Protein AF-0000000067425845 (afdb_homodimer)

Solvent-accessible surface area (backbone atoms only — not comparable to full-atom values): 7859 Å² total; per-residue (Å²): 105,62,75,79,40,38,73,43,38,53,36,85,51,62,69,52,24,48,45,42,11,40,46,50,17,42,46,30,75,73,68,33,62,76,74,44,42,69,60,45,53,54,29,49,61,37,84,89,31,69,45,21,23,51,27,31,50,45,24,52,52,38,32,54,53,49,52,50,49,45,59,61,53,64,72,98,105,64,74,78,39,38,72,43,37,54,35,86,51,63,70,52,24,49,44,42,12,41,49,51,18,43,46,30,74,72,68,34,61,76,74,44,41,70,60,45,52,55,29,49,61,37,84,88,30,71,46,22,22,51,27,31,50,45,24,53,53,37,30,53,53,48,50,50,50,44,58,61,53,65,71,98

Sequence (152 aa):
MISTIRPDIDHTDEYVCNTTARAFSVVASALGIPSLLPFLKAVCRSKKSWQARHTGIRIVQQIAIMMRCYTIFGNWMISTIRPDIDHTDEYVCNTTARAFSVVASALGIPSLLPFLKAVCRSKKSWQARHTGIRIVQQIAIMMRCYTIFGNW

Radius of gyration: 14.72 Å; Cα contacts (8 Å, |Δi|>4): 181; chains: 2; bounding box: 30×43×46 Å

pLDDT: mean 90.08, std 11.79, range [37.72, 97.62]

Secondary structure (DSSP, 8-state):
-HHHHHHHHT-S-HHHHHHHHHHHHHHHHHH-GGGGHHHHHHHHT-SS-HHHHHHHHHHHHHHHHHHHHHHHHHT-/-HHHHHHHHT-SSHHHHHHHHHHHHHHHHHH-GGGGHHHHHHHHT-SS-HHHHHHHHHHHHHHHHHHHHHHHHHT-

Structure (mmCIF, N/CA/C/O backbone):
data_AF-0000000067425845-model_v1
#
loop_
_entity.id
_entity.type
_entity.pdbx_description
1 polymer 'Predicted protein'
#
loop_
_atom_site.group_PDB
_atom_site.id
_atom_site.type_symbol
_atom_site.label_atom_id
_atom_site.label_alt_id
_atom_site.label_comp_id
_atom_site.label_asym_id
_atom_site.label_entity_id
_atom_site.label_seq_id
_atom_site.pdbx_PDB_ins_code
_atom_site.Cartn_x
_atom_site.Cartn_y
_atom_site.Cartn_z
_atom_site.occupancy
_atom_site.B_iso_or_equiv
_atom_site.auth_seq_id
_atom_site.auth_comp_id
_atom_site.auth_asym_id
_atom_site.auth_atom_id
_atom_site.pdbx_PDB_model_num
ATOM 1 N N . MET A 1 1 ? -6.344 -7.375 -10.086 1 71.31 1 MET A N 1
ATOM 2 C CA . MET A 1 1 ? -5.996 -6.578 -8.914 1 71.31 1 MET A CA 1
ATOM 3 C C . MET A 1 1 ? -4.57 -6.879 -8.453 1 71.31 1 MET A C 1
ATOM 5 O O . MET A 1 1 ? -3.727 -5.98 -8.422 1 71.31 1 MET A O 1
ATOM 9 N N . ILE A 1 2 ? -4.262 -8.234 -8.461 1 75.31 2 ILE A N 1
ATOM 10 C CA . ILE A 1 2 ? -2.975 -8.625 -7.895 1 75.31 2 ILE A CA 1
ATOM 11 C C . ILE A 1 2 ? -1.869 -8.406 -8.93 1 75.31 2 ILE A C 1
ATOM 13 O O . ILE A 1 2 ? -0.729 -8.102 -8.57 1 75.31 2 ILE A O 1
ATOM 17 N N . SER A 1 3 ? -2.27 -8.383 -10.234 1 79.38 3 SER A N 1
ATOM 18 C CA . SER A 1 3 ? -1.256 -8.273 -11.281 1 79.38 3 SER A CA 1
ATOM 19 C C . SER A 1 3 ?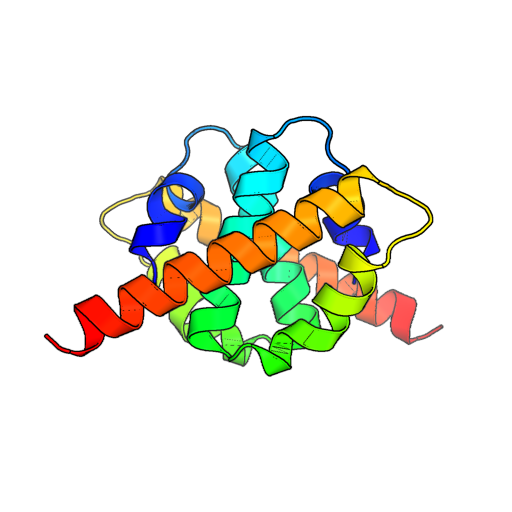 -0.539 -6.93 -11.211 1 79.38 3 SER A C 1
ATOM 21 O O . SER A 1 3 ? 0.665 -6.848 -11.469 1 79.38 3 SER A O 1
ATOM 23 N N . THR A 1 4 ? -1.287 -5.891 -10.805 1 83.06 4 THR A N 1
ATOM 24 C CA . THR A 1 4 ? -0.737 -4.543 -10.766 1 83.06 4 THR A CA 1
ATOM 25 C C . THR A 1 4 ? 0.263 -4.398 -9.625 1 83.06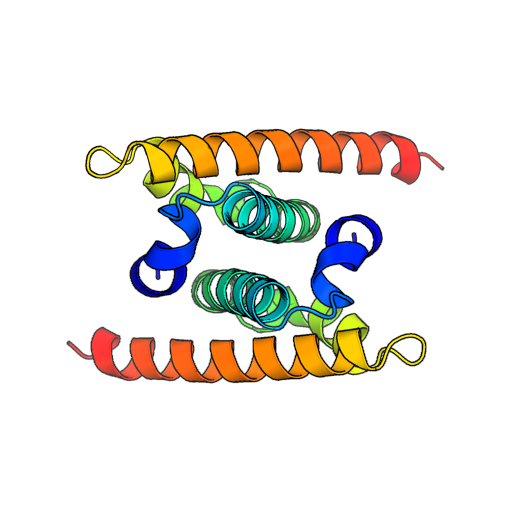 4 THR A C 1
ATOM 27 O O . THR A 1 4 ? 1.207 -3.611 -9.711 1 83.06 4 THR A O 1
ATOM 30 N N . ILE A 1 5 ? 0.073 -5.188 -8.578 1 92.19 5 ILE A N 1
ATOM 31 C CA . ILE A 1 5 ? 0.928 -5.031 -7.402 1 92.19 5 ILE A CA 1
ATOM 32 C C . ILE A 1 5 ? 1.89 -6.211 -7.305 1 92.19 5 ILE A C 1
ATOM 34 O O . ILE A 1 5 ? 2.734 -6.258 -6.406 1 92.19 5 ILE A O 1
ATOM 38 N N . ARG A 1 6 ? 1.863 -7.105 -8.344 1 92.62 6 ARG A N 1
ATOM 39 C CA . ARG A 1 6 ? 2.697 -8.305 -8.328 1 92.62 6 ARG A CA 1
ATOM 40 C C . ARG A 1 6 ? 4.18 -7.938 -8.289 1 92.62 6 ARG A C 1
ATOM 42 O O . ARG A 1 6 ? 4.945 -8.516 -7.512 1 92.62 6 ARG A O 1
ATOM 49 N N . PRO A 1 7 ? 4.645 -6.938 -9.023 1 92.69 7 PRO A N 1
ATOM 50 C CA . PRO A 1 7 ? 6.059 -6.559 -8.977 1 92.69 7 PRO A CA 1
ATOM 51 C C . PRO A 1 7 ? 6.504 -6.113 -7.582 1 92.69 7 PRO A C 1
ATOM 53 O O . PRO A 1 7 ? 7.684 -6.238 -7.238 1 92.69 7 PRO A O 1
ATOM 56 N N . ASP A 1 8 ? 5.566 -5.613 -6.832 1 95.81 8 ASP A N 1
ATOM 57 C CA . ASP A 1 8 ? 5.887 -5.148 -5.484 1 95.81 8 ASP A CA 1
ATOM 58 C C . ASP A 1 8 ? 5.816 -6.293 -4.477 1 95.81 8 ASP A C 1
ATOM 60 O O . ASP A 1 8 ? 6.688 -6.422 -3.615 1 95.81 8 ASP A O 1
ATOM 64 N N . ILE A 1 9 ? 4.836 -7.18 -4.594 1 96.12 9 ILE A N 1
ATOM 65 C CA . ILE A 1 9 ? 4.621 -8.266 -3.641 1 96.12 9 ILE A CA 1
ATOM 66 C C . ILE A 1 9 ? 5.68 -9.352 -3.842 1 96.12 9 ILE A C 1
ATOM 68 O O . ILE A 1 9 ? 6.086 -10.016 -2.887 1 96.12 9 ILE A O 1
ATOM 72 N N . ASP A 1 10 ? 6.18 -9.477 -5.078 1 95.38 10 ASP A N 1
ATOM 73 C CA . ASP A 1 10 ? 7.172 -10.492 -5.418 1 95.38 10 ASP A CA 1
ATOM 74 C C . ASP A 1 10 ? 8.578 -9.898 -5.441 1 95.38 10 ASP A C 1
ATOM 76 O O . ASP A 1 10 ? 9.516 -10.531 -5.934 1 95.38 10 ASP A O 1
ATOM 80 N N . HIS A 1 11 ? 8.75 -8.688 -4.926 1 95.12 11 HIS A N 1
ATOM 81 C CA . HIS A 1 11 ? 10.023 -7.996 -5.074 1 95.12 11 HIS A CA 1
ATOM 82 C C . HIS A 1 11 ? 11.078 -8.586 -4.148 1 95.12 11 HIS A C 1
ATOM 84 O O . HIS A 1 11 ? 10.789 -8.914 -2.998 1 95.12 11 HIS A O 1
ATOM 90 N N . THR A 1 12 ? 12.289 -8.672 -4.57 1 92.88 12 THR A N 1
ATOM 91 C CA . THR A 1 12 ? 13.367 -9.273 -3.789 1 92.88 12 THR A CA 1
ATOM 92 C C . THR A 1 12 ? 13.891 -8.289 -2.75 1 92.88 12 THR A C 1
ATOM 94 O O . THR A 1 12 ? 14.43 -8.695 -1.717 1 92.88 12 THR A O 1
ATOM 97 N N . ASP A 1 13 ? 13.781 -7.027 -3.062 1 93.69 13 ASP A N 1
ATOM 98 C CA . ASP A 1 13 ? 14.227 -6.012 -2.109 1 93.69 13 ASP A CA 1
ATOM 99 C C . ASP A 1 13 ? 13.25 -5.891 -0.943 1 93.69 13 ASP A C 1
ATOM 101 O O . ASP A 1 13 ? 12.078 -5.559 -1.138 1 93.69 13 ASP A O 1
ATOM 105 N N . GLU A 1 14 ? 13.75 -6.039 0.239 1 92.81 14 GLU A N 1
ATOM 106 C CA . GLU A 1 14 ? 12.922 -6.027 1.442 1 92.81 14 GLU A CA 1
ATOM 107 C C . GLU A 1 14 ? 12.266 -4.664 1.648 1 92.81 14 GLU A C 1
ATOM 109 O O . GLU A 1 14 ? 11.164 -4.578 2.184 1 92.81 14 GLU A O 1
ATOM 114 N N . TYR A 1 15 ? 12.977 -3.619 1.2 1 92.75 15 TYR A N 1
ATOM 115 C CA . TYR A 1 15 ? 12.43 -2.281 1.395 1 92.75 15 TYR A CA 1
ATOM 116 C C . TYR A 1 15 ? 11.109 -2.115 0.641 1 92.75 15 TYR A C 1
ATOM 118 O O . TYR A 1 15 ? 10.18 -1.49 1.145 1 92.75 15 TYR A O 1
ATOM 126 N N . VAL A 1 16 ? 10.984 -2.719 -0.5 1 95.31 16 VAL A N 1
ATOM 127 C CA . VAL A 1 16 ? 9.781 -2.619 -1.317 1 95.31 16 VAL A CA 1
ATOM 128 C C . VAL A 1 16 ? 8.656 -3.428 -0.679 1 95.31 16 VAL A C 1
ATOM 130 O O . VAL A 1 16 ? 7.531 -2.941 -0.549 1 95.31 16 VAL A O 1
ATOM 133 N N . CYS A 1 17 ? 9.008 -4.613 -0.199 1 96 17 CYS A N 1
ATOM 134 C CA . CYS A 1 17 ? 8.008 -5.469 0.439 1 96 17 CYS A CA 1
ATOM 135 C C . CYS A 1 17 ? 7.484 -4.832 1.722 1 96 17 CYS A C 1
ATOM 137 O O . CYS A 1 17 ? 6.285 -4.887 2.002 1 96 17 CYS A O 1
ATOM 139 N N . ASN A 1 18 ? 8.375 -4.203 2.416 1 95.44 18 ASN A N 1
ATOM 140 C CA . ASN A 1 18 ? 7.98 -3.545 3.66 1 95.44 18 ASN A CA 1
ATOM 141 C C . ASN A 1 18 ? 7.09 -2.332 3.396 1 95.44 18 ASN A C 1
ATOM 143 O O . ASN A 1 18 ? 6.176 -2.049 4.168 1 95.44 18 ASN A O 1
ATOM 147 N N . THR A 1 19 ? 7.43 -1.589 2.35 1 96.5 19 THR A N 1
ATOM 148 C CA . THR A 1 19 ? 6.605 -0.45 1.959 1 96.5 19 THR A CA 1
ATOM 149 C C . THR A 1 19 ? 5.184 -0.899 1.627 1 96.5 19 THR A C 1
ATOM 151 O O . THR A 1 19 ? 4.215 -0.28 2.066 1 96.5 19 THR A O 1
ATOM 154 N N . THR A 1 20 ? 5.059 -2.006 0.844 1 97 20 THR A N 1
ATOM 155 C CA . THR A 1 20 ? 3.76 -2.586 0.514 1 97 20 THR A CA 1
ATOM 156 C C . THR A 1 20 ? 3.02 -3.01 1.779 1 97 20 THR A C 1
ATOM 158 O O . THR A 1 20 ? 1.838 -2.703 1.945 1 97 20 THR A O 1
ATOM 161 N N . ALA A 1 21 ? 3.77 -3.629 2.699 1 96.62 21 ALA A N 1
ATOM 162 C CA . ALA A 1 21 ? 3.166 -4.125 3.934 1 96.62 21 ALA A CA 1
ATOM 163 C C . ALA A 1 21 ? 2.646 -2.979 4.793 1 96.62 21 ALA A C 1
ATOM 165 O O . ALA A 1 21 ? 1.535 -3.045 5.324 1 96.62 21 ALA A O 1
ATOM 166 N N . ARG A 1 22 ? 3.443 -1.951 4.91 1 95.25 22 ARG A N 1
ATOM 167 C CA . ARG A 1 22 ? 3.041 -0.797 5.711 1 95.25 22 ARG A CA 1
ATOM 168 C C . ARG A 1 22 ? 1.827 -0.106 5.098 1 95.25 22 ARG A C 1
ATOM 170 O O . ARG A 1 22 ? 0.918 0.316 5.816 1 95.25 22 ARG A O 1
ATOM 177 N N . ALA A 1 23 ? 1.777 0.006 3.748 1 96.31 23 ALA A N 1
ATOM 178 C CA . ALA A 1 23 ? 0.629 0.621 3.086 1 96.31 23 ALA A CA 1
ATOM 179 C C . ALA A 1 23 ? -0.65 -0.161 3.367 1 96.31 23 ALA A C 1
ATOM 181 O O . ALA A 1 23 ? -1.677 0.422 3.723 1 96.31 23 ALA A O 1
ATOM 182 N N . PHE A 1 24 ? -0.644 -1.485 3.354 1 96.06 24 PHE A N 1
ATOM 183 C CA . PHE A 1 24 ? -1.827 -2.305 3.588 1 96.06 24 PHE A CA 1
ATOM 184 C C . PHE A 1 24 ? -2.227 -2.27 5.059 1 96.06 24 PHE A C 1
ATOM 186 O O . PHE A 1 24 ? -3.412 -2.34 5.387 1 96.06 24 PHE A O 1
ATOM 193 N N . SER A 1 25 ? -1.182 -2.078 5.949 1 95.12 25 SER A N 1
ATOM 194 C CA . SER A 1 25 ? -1.517 -2.012 7.367 1 95.12 25 SER A CA 1
ATOM 195 C C . SER A 1 25 ? -2.305 -0.748 7.691 1 95.12 25 SER A C 1
ATOM 197 O O . SER A 1 25 ? -3.229 -0.778 8.508 1 95.12 25 SER A O 1
ATOM 199 N N . VAL A 1 26 ? -2 0.349 7.023 1 92.81 26 VAL A N 1
ATOM 200 C CA . VAL A 1 26 ? -2.723 1.602 7.215 1 92.81 26 VAL A CA 1
ATOM 201 C C . VAL A 1 26 ? -4.156 1.453 6.711 1 92.81 26 VAL A C 1
ATOM 203 O O . VAL A 1 26 ? -5.098 1.918 7.355 1 92.81 26 VAL A O 1
ATOM 206 N N . VAL A 1 27 ? -4.328 0.711 5.633 1 93.31 27 VAL A N 1
ATOM 207 C CA . VAL A 1 27 ? -5.648 0.463 5.07 1 93.31 27 VAL A CA 1
ATOM 208 C C . VAL A 1 27 ? -6.465 -0.405 6.027 1 93.31 27 VAL A C 1
ATOM 210 O O . VAL A 1 27 ? -7.633 -0.12 6.289 1 93.31 27 VAL A O 1
ATOM 213 N N . ALA A 1 28 ? -5.797 -1.392 6.535 1 94.06 28 ALA A N 1
ATOM 214 C CA . ALA A 1 28 ? -6.477 -2.281 7.477 1 94.06 28 ALA A CA 1
ATOM 215 C C . ALA A 1 28 ? -6.938 -1.521 8.711 1 94.06 28 ALA A C 1
ATOM 217 O O . ALA A 1 28 ? -8.016 -1.788 9.242 1 94.06 28 ALA A O 1
ATOM 218 N N . SER A 1 29 ? -6.121 -0.604 9.18 1 90.88 29 SER A N 1
ATOM 219 C CA . SER A 1 29 ? -6.441 0.159 10.383 1 90.88 29 SER A CA 1
ATOM 220 C C . SER A 1 29 ? -7.633 1.08 10.148 1 90.88 29 SER A C 1
ATOM 222 O O . SER A 1 29 ? -8.383 1.383 11.086 1 90.88 29 SER A O 1
ATOM 224 N N . ALA A 1 30 ? -7.836 1.434 8.867 1 88.44 30 ALA A N 1
ATOM 225 C CA . ALA A 1 30 ? -8.914 2.365 8.555 1 88.44 30 ALA A CA 1
ATOM 226 C C . ALA A 1 30 ? -10.18 1.617 8.133 1 88.44 30 ALA A C 1
ATOM 228 O O . ALA A 1 30 ? -11.289 1.996 8.508 1 88.44 30 ALA A O 1
ATOM 229 N N . LEU A 1 31 ? -10.062 0.511 7.359 1 91.12 31 LEU A N 1
ATOM 230 C CA . LEU A 1 31 ? -11.203 -0.131 6.715 1 91.12 31 LEU A CA 1
ATOM 231 C C . LEU A 1 31 ? -11.531 -1.46 7.387 1 91.12 31 LEU A C 1
ATOM 233 O O . LEU A 1 31 ? -12.57 -2.062 7.109 1 91.12 31 LEU A O 1
ATOM 237 N N . GLY A 1 32 ? -10.734 -1.847 8.234 1 91.75 32 GLY A N 1
ATOM 238 C CA . GLY A 1 32 ? -10.906 -3.117 8.914 1 91.75 32 GLY A CA 1
ATOM 239 C C . GLY A 1 32 ? -10.195 -4.27 8.227 1 91.75 32 GLY A C 1
ATOM 240 O O . GLY A 1 32 ? -10.086 -4.293 7 1 91.75 32 GLY A O 1
ATOM 241 N N . ILE A 1 33 ? -9.852 -5.234 9.055 1 94.25 33 ILE A N 1
ATOM 242 C CA . ILE A 1 33 ? -9.078 -6.383 8.602 1 94.25 33 ILE A CA 1
ATOM 243 C C . ILE A 1 33 ? -9.891 -7.191 7.59 1 94.25 33 ILE A C 1
ATOM 245 O O . ILE A 1 33 ? -9.359 -7.668 6.59 1 94.25 33 ILE A O 1
ATOM 249 N N . PRO A 1 34 ? -11.25 -7.316 7.75 1 94.94 34 PRO A N 1
ATOM 250 C CA . PRO A 1 34 ? -12.039 -8.125 6.816 1 94.94 34 PRO A CA 1
ATOM 251 C C . PRO A 1 34 ? -11.984 -7.598 5.383 1 94.94 34 PRO A C 1
ATOM 253 O O . PRO A 1 34 ? -12.102 -8.375 4.434 1 94.94 34 PRO A O 1
ATOM 256 N N . SER A 1 35 ? -11.711 -6.297 5.285 1 93.5 35 SER A N 1
ATOM 257 C CA . SER A 1 35 ? -11.688 -5.715 3.947 1 93.5 35 SER A CA 1
ATOM 258 C C . SER A 1 35 ? -10.492 -6.215 3.148 1 93.5 35 SER A C 1
ATOM 260 O O . SER A 1 35 ? -10.5 -6.188 1.916 1 93.5 35 SER A O 1
ATOM 262 N N . LEU A 1 36 ? -9.5 -6.738 3.826 1 94.56 36 LEU A N 1
ATOM 263 C CA . LEU A 1 36 ? -8.258 -7.125 3.158 1 94.56 36 LEU A CA 1
ATOM 264 C C . LEU A 1 36 ? -8.141 -8.641 3.068 1 94.56 36 LEU A C 1
ATOM 266 O O . LEU A 1 36 ? -7.207 -9.164 2.455 1 94.56 36 LEU A O 1
ATOM 270 N N . LEU A 1 37 ? -9.164 -9.344 3.551 1 95.31 37 LEU A N 1
ATOM 271 C CA . LEU A 1 37 ? -9.047 -10.797 3.686 1 95.31 37 LEU A CA 1
ATOM 272 C C . LEU A 1 37 ? -8.875 -11.453 2.324 1 95.31 37 LEU A C 1
ATOM 274 O O . LEU A 1 37 ? 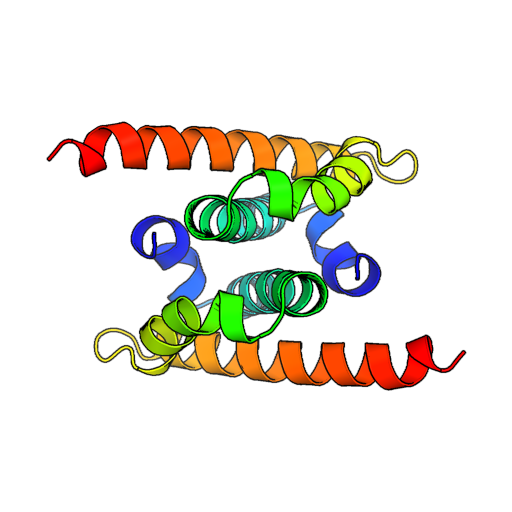-8.016 -12.328 2.16 1 95.31 37 LEU A O 1
ATOM 278 N N . PRO A 1 38 ? -9.648 -11.023 1.374 1 92.94 38 PRO A N 1
ATOM 279 C CA . PRO A 1 38 ? -9.461 -11.672 0.075 1 92.94 38 PRO A CA 1
ATOM 280 C C . PRO A 1 38 ? -8.047 -11.492 -0.476 1 92.94 38 PRO A C 1
ATOM 282 O O . PRO A 1 38 ? -7.465 -12.438 -1.017 1 92.94 38 PRO A O 1
ATOM 285 N N . PHE A 1 39 ? -7.516 -10.266 -0.355 1 94.38 39 PHE A N 1
ATOM 286 C CA . PHE A 1 39 ? -6.16 -10 -0.816 1 94.38 39 PHE A CA 1
ATOM 287 C C . PHE A 1 39 ? -5.145 -10.789 -0.002 1 94.38 39 PHE A C 1
ATOM 289 O O . PHE A 1 39 ? -4.227 -11.391 -0.563 1 94.38 39 PHE A O 1
ATOM 296 N N . LEU A 1 40 ? -5.301 -10.836 1.286 1 95.62 40 LEU A N 1
ATOM 297 C CA . LEU A 1 40 ? -4.344 -11.508 2.156 1 95.62 40 LEU A CA 1
ATOM 298 C C . LEU A 1 40 ? -4.328 -13.008 1.88 1 95.62 40 LEU A C 1
ATOM 300 O O . LEU A 1 40 ? -3.264 -13.633 1.859 1 95.62 40 LEU A O 1
ATOM 304 N N . LYS A 1 41 ? -5.516 -13.531 1.69 1 95.44 41 LYS A N 1
ATOM 305 C CA . LYS A 1 41 ? -5.609 -14.961 1.381 1 95.44 41 LYS A CA 1
ATOM 306 C C . LYS A 1 41 ? -4.848 -15.297 0.101 1 95.44 41 LYS A C 1
ATOM 308 O O . LYS A 1 41 ? -4.109 -16.281 0.052 1 95.44 41 LYS A O 1
ATOM 313 N N . ALA A 1 42 ? -5 -14.492 -0.871 1 93.88 42 ALA A N 1
ATOM 314 C CA . ALA A 1 42 ? -4.352 -14.719 -2.16 1 93.88 42 ALA A CA 1
ATOM 315 C C . ALA A 1 42 ? -2.832 -14.641 -2.029 1 93.88 42 ALA A C 1
ATOM 317 O O . ALA A 1 42 ? -2.113 -15.484 -2.574 1 93.88 42 ALA A O 1
ATOM 318 N N . VAL A 1 43 ? -2.355 -13.688 -1.245 1 95.62 43 VAL A N 1
ATOM 319 C CA . VAL A 1 43 ? -0.919 -13.438 -1.157 1 95.62 43 VAL A CA 1
ATOM 320 C C . VAL A 1 43 ? -0.274 -14.461 -0.225 1 95.62 43 VAL A C 1
ATOM 322 O O . VAL A 1 43 ? 0.775 -15.031 -0.544 1 95.62 43 VAL A O 1
ATOM 325 N N . CYS A 1 44 ? -0.85 -14.789 0.843 1 96.56 44 CYS A N 1
ATOM 326 C CA . CYS A 1 44 ? -0.267 -15.664 1.854 1 96.56 44 CYS A CA 1
ATOM 327 C C . CYS A 1 44 ? -0.26 -17.109 1.381 1 96.56 44 CYS A C 1
ATOM 329 O O . CYS A 1 44 ? 0.5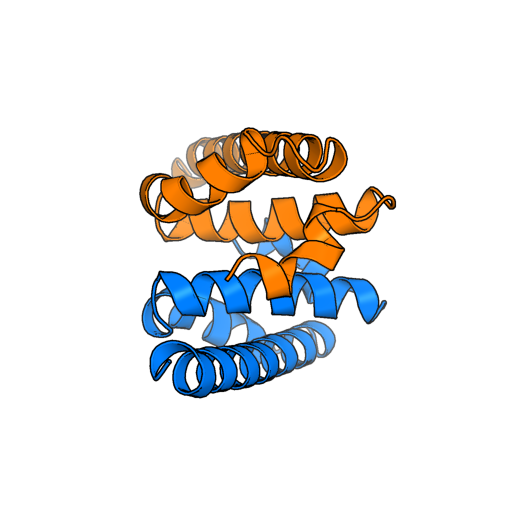37 -17.922 1.857 1 96.56 44 CYS A O 1
ATOM 331 N N . ARG A 1 45 ? -1.125 -17.375 0.479 1 96 45 ARG A N 1
ATOM 332 C CA . ARG A 1 45 ? -1.233 -18.75 0.031 1 96 45 ARG A CA 1
ATOM 333 C C . ARG A 1 45 ? -0.644 -18.922 -1.365 1 96 45 ARG A C 1
ATOM 335 O O . ARG A 1 45 ? -0.897 -19.938 -2.033 1 96 45 ARG A O 1
ATOM 342 N N . SER A 1 46 ? 0.021 -17.922 -1.738 1 95.62 46 SER A N 1
ATOM 343 C CA . SER A 1 46 ? 0.607 -18 -3.072 1 95.62 46 SER A CA 1
ATOM 344 C C . SER A 1 46 ? 1.498 -19.234 -3.219 1 95.62 46 SER A C 1
ATOM 346 O O . SER A 1 46 ? 2.416 -19.438 -2.42 1 95.62 46 SER A O 1
ATOM 348 N N . LYS A 1 47 ? 1.298 -20.078 -4.164 1 94.75 47 LYS A N 1
ATOM 349 C CA . LYS A 1 47 ? 2.119 -21.234 -4.465 1 94.75 47 LYS A CA 1
ATOM 350 C C . LYS A 1 47 ? 3.182 -20.906 -5.512 1 94.75 47 LYS A C 1
ATOM 352 O O . LYS A 1 47 ? 4.207 -21.578 -5.594 1 94.75 47 LYS A O 1
ATOM 357 N N . LYS A 1 48 ? 2.947 -19.859 -6.176 1 91.5 48 LYS A N 1
ATOM 358 C CA . LYS A 1 48 ? 3.795 -19.5 -7.309 1 91.5 48 LYS A CA 1
ATOM 359 C C . LYS A 1 48 ? 4.969 -18.641 -6.863 1 91.5 48 LYS A C 1
ATOM 361 O O . LYS A 1 48 ? 5.996 -18.578 -7.543 1 91.5 48 LYS A O 1
ATOM 366 N N . SER A 1 49 ? 4.848 -18.031 -5.66 1 95.06 49 SER A N 1
ATOM 367 C CA . SER A 1 49 ? 5.883 -17.078 -5.242 1 95.06 49 SER A CA 1
ATOM 368 C C . SER A 1 49 ? 6.094 -17.125 -3.732 1 95.06 49 SER A C 1
ATOM 370 O O . SER A 1 49 ? 5.227 -16.703 -2.969 1 95.06 49 SER A O 1
ATOM 372 N N . TRP A 1 50 ? 7.242 -17.609 -3.367 1 95.81 50 TRP A N 1
ATOM 373 C CA . TRP A 1 50 ? 7.57 -17.578 -1.944 1 95.81 50 TRP A CA 1
ATOM 374 C C . TRP A 1 50 ? 7.703 -16.141 -1.442 1 95.81 50 TRP A C 1
ATOM 376 O O . TRP A 1 50 ? 7.379 -15.852 -0.29 1 95.81 50 TRP A O 1
ATOM 386 N N . GLN A 1 51 ? 8.219 -15.211 -2.35 1 96 51 GLN A N 1
ATOM 387 C CA . GLN A 1 51 ? 8.328 -13.805 -1.992 1 96 51 GLN A CA 1
ATOM 388 C C . GLN A 1 51 ? 6.969 -13.211 -1.65 1 96 51 GLN A C 1
ATOM 390 O O . GLN A 1 51 ? 6.844 -12.438 -0.696 1 96 51 GLN A O 1
ATOM 395 N N . ALA A 1 52 ? 5.969 -13.633 -2.467 1 95.88 52 ALA A N 1
ATOM 396 C CA . ALA A 1 52 ? 4.617 -13.156 -2.193 1 95.88 52 ALA A CA 1
ATOM 397 C C . ALA A 1 52 ? 4.145 -13.602 -0.814 1 95.88 52 ALA A C 1
ATOM 399 O O . ALA A 1 52 ? 3.572 -12.812 -0.059 1 95.88 52 ALA A O 1
ATOM 400 N N . ARG A 1 53 ? 4.367 -14.844 -0.462 1 96.69 53 ARG A N 1
ATOM 401 C CA . ARG A 1 53 ? 3.977 -15.359 0.847 1 96.69 53 ARG A CA 1
ATOM 402 C C . ARG A 1 53 ? 4.68 -14.594 1.966 1 96.69 53 ARG A C 1
ATOM 404 O O . ARG A 1 53 ? 4.07 -14.289 2.994 1 96.69 53 ARG A O 1
ATOM 411 N N . HIS A 1 54 ? 5.926 -14.297 1.767 1 96.88 54 HIS A N 1
ATOM 412 C CA . HIS A 1 54 ? 6.672 -13.523 2.752 1 96.88 54 HIS A CA 1
ATOM 413 C C . HIS A 1 54 ? 6.102 -12.109 2.889 1 96.88 54 HIS A C 1
ATOM 415 O O . HIS A 1 54 ? 5.965 -11.602 4 1 96.88 54 HIS A O 1
ATOM 421 N N . THR A 1 55 ? 5.805 -11.477 1.774 1 97.19 55 THR A N 1
ATOM 422 C CA . THR A 1 55 ? 5.188 -10.156 1.836 1 97.19 55 THR A CA 1
ATOM 423 C C . THR A 1 55 ? 3.855 -10.211 2.578 1 97.19 55 THR A C 1
ATOM 425 O O . THR A 1 55 ? 3.543 -9.328 3.375 1 97.19 55 THR A O 1
ATOM 428 N N . GLY A 1 56 ? 3.02 -11.297 2.295 1 96.94 56 GLY A N 1
ATOM 429 C CA . GLY A 1 56 ? 1.788 -11.492 3.041 1 96.94 56 GLY A CA 1
ATOM 430 C C . GLY A 1 56 ? 2.002 -11.562 4.539 1 96.94 56 GLY A C 1
ATOM 431 O O . GLY A 1 56 ? 1.272 -10.922 5.305 1 96.94 56 GLY A O 1
ATOM 432 N N . ILE A 1 57 ? 3.023 -12.273 4.934 1 97.56 57 ILE A N 1
ATOM 433 C CA . ILE A 1 57 ? 3.371 -12.383 6.348 1 97.56 57 ILE A CA 1
ATOM 434 C C . ILE A 1 57 ? 3.773 -11.016 6.891 1 97.56 57 ILE A C 1
ATOM 436 O O . ILE A 1 57 ? 3.379 -10.641 7.996 1 97.56 57 ILE A O 1
ATOM 440 N N . ARG A 1 58 ? 4.504 -10.227 6.16 1 97.12 58 ARG A N 1
ATOM 441 C CA . ARG A 1 58 ? 4.906 -8.891 6.582 1 97.12 58 ARG A CA 1
ATOM 442 C C . ARG A 1 58 ? 3.697 -7.973 6.723 1 97.12 58 ARG A C 1
ATOM 444 O O . ARG A 1 58 ? 3.645 -7.141 7.633 1 97.12 58 ARG A O 1
ATOM 451 N N . ILE A 1 59 ? 2.754 -8.094 5.82 1 97.44 59 ILE A N 1
ATOM 452 C CA . ILE A 1 59 ? 1.53 -7.309 5.922 1 97.44 59 ILE A CA 1
ATOM 453 C C . ILE A 1 59 ? 0.823 -7.621 7.242 1 97.44 59 ILE A C 1
ATOM 455 O O . ILE A 1 59 ? 0.44 -6.711 7.977 1 97.44 59 ILE A O 1
ATOM 459 N N . VAL A 1 60 ? 0.721 -8.906 7.59 1 97.56 60 VAL A N 1
ATOM 460 C CA . VAL A 1 60 ? 0.041 -9.328 8.812 1 97.56 60 VAL A CA 1
ATOM 461 C C . VAL A 1 60 ? 0.793 -8.797 10.031 1 97.56 60 VAL A C 1
ATOM 463 O O . VAL A 1 60 ? 0.181 -8.305 10.984 1 97.56 60 VAL A O 1
ATOM 466 N N . GLN A 1 61 ? 2.033 -8.938 9.969 1 97 61 GLN A N 1
ATOM 467 C CA . GLN A 1 61 ? 2.854 -8.43 11.062 1 97 61 GLN A CA 1
ATOM 468 C C . GLN A 1 61 ? 2.668 -6.926 11.234 1 97 61 GLN A C 1
ATOM 470 O O . GLN A 1 61 ? 2.51 -6.438 12.359 1 97 61 GLN A O 1
ATOM 475 N N . GLN A 1 62 ? 2.701 -6.184 10.18 1 96.12 62 GLN A N 1
ATOM 476 C CA . GLN A 1 62 ? 2.537 -4.734 10.234 1 96.12 62 GLN A CA 1
ATOM 477 C C . GLN A 1 62 ? 1.144 -4.359 10.734 1 96.12 62 GLN A C 1
ATOM 479 O O . GLN A 1 62 ? 0.981 -3.377 11.461 1 96.12 62 GLN A O 1
ATOM 484 N N . ILE A 1 63 ? 0.104 -5.078 10.297 1 95.88 63 ILE A N 1
ATOM 485 C CA . ILE A 1 63 ? -1.246 -4.848 10.797 1 95.88 63 ILE A CA 1
ATOM 486 C C . ILE A 1 63 ? -1.274 -5.031 12.312 1 95.88 63 ILE A C 1
ATOM 488 O O . ILE A 1 63 ? -1.849 -4.215 13.031 1 95.88 63 ILE A O 1
ATOM 492 N N . ALA A 1 64 ? -0.669 -6.07 12.758 1 94.88 64 ALA A N 1
ATOM 493 C CA . ALA A 1 64 ? -0.629 -6.332 14.195 1 94.88 64 ALA A CA 1
ATOM 494 C C . ALA A 1 64 ? 0.058 -5.191 14.938 1 94.88 64 ALA A C 1
ATOM 496 O O . ALA A 1 64 ? -0.419 -4.75 15.984 1 94.88 64 ALA A O 1
ATOM 497 N N . ILE A 1 65 ? 1.088 -4.719 14.375 1 92.25 65 ILE A N 1
ATOM 498 C CA . ILE A 1 65 ? 1.821 -3.613 14.984 1 92.25 65 ILE A CA 1
ATOM 499 C C . ILE A 1 65 ? 0.946 -2.361 15 1 92.25 65 ILE A C 1
ATOM 501 O O . ILE A 1 65 ? 0.89 -1.649 16 1 92.25 65 ILE A O 1
ATOM 505 N N . MET A 1 66 ? 0.243 -2.131 13.945 1 90.12 66 MET A N 1
ATOM 506 C CA . MET A 1 66 ? -0.613 -0.951 13.844 1 90.12 66 MET A CA 1
ATOM 507 C C . MET A 1 66 ? -1.774 -1.037 14.828 1 90.12 66 MET A C 1
ATOM 509 O O . MET A 1 66 ? -2.148 -0.036 15.445 1 90.12 66 MET A O 1
ATOM 513 N N . MET A 1 67 ? -2.322 -2.191 14.984 1 88.12 67 MET A N 1
ATOM 514 C CA . MET A 1 67 ? -3.43 -2.398 15.914 1 88.12 67 MET A CA 1
ATOM 515 C C . MET A 1 67 ? -2.992 -2.131 17.344 1 88.12 67 MET A C 1
ATOM 517 O O . MET A 1 67 ? -3.758 -1.586 18.141 1 88.12 67 MET A O 1
ATOM 521 N N . ARG A 1 68 ? -1.854 -2.535 17.609 1 86.62 68 ARG A N 1
ATOM 522 C CA . ARG A 1 68 ? -1.314 -2.275 18.938 1 86.62 68 ARG A CA 1
ATOM 523 C C . ARG A 1 68 ? -1.153 -0.778 19.172 1 86.62 68 ARG A C 1
ATOM 525 O O . ARG A 1 68 ? -1.429 -0.29 20.281 1 86.62 68 ARG A O 1
ATOM 532 N N . CYS A 1 69 ? -0.68 -0.108 18.141 1 77.62 69 CYS A N 1
ATOM 533 C CA . CYS A 1 69 ? -0.52 1.338 18.234 1 77.62 69 CYS A CA 1
ATOM 534 C C . CYS A 1 69 ? -1.861 2.021 18.469 1 77.62 69 CYS A C 1
ATOM 536 O O . CYS A 1 69 ? -1.953 2.957 19.266 1 77.62 69 CYS A O 1
ATOM 538 N N . TYR A 1 70 ? -2.869 1.507 17.828 1 72.12 70 TYR A N 1
ATOM 539 C CA . TYR A 1 70 ? -4.203 2.076 17.984 1 72.12 70 TYR A CA 1
ATOM 540 C C . TYR A 1 70 ? -4.727 1.837 19.406 1 72.12 70 TYR A C 1
ATOM 542 O O . TYR A 1 70 ? -5.383 2.705 19.984 1 72.12 70 TYR A O 1
ATOM 550 N N . THR A 1 71 ? -4.453 0.655 19.891 1 72.31 71 THR A N 1
ATOM 551 C CA . THR A 1 71 ? -4.902 0.333 21.234 1 72.31 71 THR A CA 1
ATOM 552 C C . THR A 1 71 ? -4.164 1.187 22.266 1 72.31 71 THR A C 1
ATOM 554 O O . THR A 1 71 ? -4.758 1.623 23.25 1 72.31 71 THR A O 1
ATOM 557 N N . ILE A 1 72 ? -2.936 1.441 21.984 1 65.31 72 ILE A N 1
ATOM 558 C CA . ILE A 1 72 ? -2.15 2.232 22.922 1 65.31 72 ILE A CA 1
ATOM 559 C C . ILE A 1 72 ? -2.533 3.705 22.797 1 65.31 72 ILE A C 1
ATOM 561 O O . ILE A 1 72 ? -2.686 4.398 23.812 1 65.31 72 ILE A O 1
ATOM 565 N N . PHE A 1 73 ? -2.635 4.176 21.578 1 57.31 73 PHE A N 1
ATOM 566 C CA . PHE A 1 73 ? -2.891 5.598 21.391 1 57.31 73 PHE A CA 1
ATOM 567 C C . PHE A 1 73 ? -4.387 5.887 21.406 1 57.31 73 PHE A C 1
ATOM 569 O O . PHE A 1 73 ? -4.801 7.039 21.547 1 57.31 73 PHE A O 1
ATOM 576 N N . GLY A 1 74 ? -5.262 5.008 21.125 1 54.75 74 GLY A N 1
ATOM 577 C CA . GLY A 1 74 ? -6.695 5.219 21.234 1 54.75 74 GLY A CA 1
ATOM 578 C C . GLY A 1 74 ? -7.152 5.402 22.672 1 54.75 74 GLY A C 1
ATOM 579 O O . GLY A 1 74 ? -8.266 5.867 22.922 1 54.75 74 GLY A O 1
ATOM 580 N N . ASN A 1 75 ? -6.414 4.789 23.469 1 47.09 75 ASN A N 1
ATOM 581 C CA . ASN A 1 75 ? -6.805 4.996 24.859 1 47.09 75 ASN A CA 1
ATOM 582 C C . ASN A 1 75 ? -6.328 6.348 25.391 1 47.09 75 ASN A C 1
ATOM 584 O O . ASN A 1 75 ? -6.535 6.676 26.562 1 47.09 75 ASN A O 1
ATOM 588 N N . TRP A 1 76 ? -5.508 7.078 24.625 1 37.72 76 TRP A N 1
ATOM 589 C CA . TRP A 1 76 ? -5.285 8.414 25.172 1 37.72 76 TRP A CA 1
ATOM 590 C C . TRP A 1 76 ? -6.141 9.453 24.453 1 37.72 76 TRP A C 1
ATOM 592 O O . TRP A 1 76 ? -6.43 9.305 23.266 1 37.72 76 TRP A O 1
ATOM 602 N N . MET B 1 1 ? -2.508 6.984 11.945 1 71.38 1 MET B N 1
ATOM 603 C CA . MET B 1 1 ? -2.59 6.23 10.703 1 71.38 1 MET B CA 1
ATOM 604 C C . MET B 1 1 ? -1.523 6.691 9.711 1 71.38 1 MET B C 1
ATOM 606 O O . MET B 1 1 ? -0.671 5.906 9.297 1 71.38 1 MET B O 1
ATOM 610 N N . ILE B 1 2 ? -1.391 8.07 9.641 1 75.06 2 ILE B N 1
ATOM 611 C CA . ILE B 1 2 ? -0.502 8.609 8.609 1 75.06 2 ILE B CA 1
ATOM 612 C C . ILE B 1 2 ? 0.944 8.539 9.102 1 75.06 2 ILE B C 1
ATOM 614 O O . ILE B 1 2 ? 1.866 8.367 8.297 1 75.06 2 ILE B O 1
ATOM 618 N N . SER B 1 3 ? 1.117 8.5 10.453 1 79.38 3 SER B N 1
ATOM 619 C CA . SER B 1 3 ? 2.475 8.531 10.992 1 79.38 3 SER B CA 1
ATOM 620 C C . SER B 1 3 ? 3.252 7.281 10.594 1 79.38 3 SER B C 1
ATOM 622 O O . SER B 1 3 ? 4.453 7.348 10.328 1 79.38 3 SER B O 1
ATOM 624 N N . THR B 1 4 ? 2.527 6.16 10.5 1 83.56 4 THR B N 1
ATOM 625 C CA . THR B 1 4 ? 3.166 4.887 10.195 1 83.56 4 THR B CA 1
ATOM 626 C C . THR B 1 4 ? 3.619 4.844 8.734 1 83.56 4 THR B C 1
ATOM 628 O O . THR B 1 4 ? 4.605 4.184 8.406 1 83.56 4 THR B O 1
ATOM 631 N N . ILE B 1 5 ? 2.924 5.559 7.887 1 92.44 5 ILE B N 1
ATOM 632 C CA . ILE B 1 5 ? 3.232 5.48 6.461 1 92.44 5 ILE B CA 1
ATOM 633 C C . ILE B 1 5 ? 3.932 6.762 6.012 1 92.44 5 ILE B C 1
ATOM 635 O O . ILE B 1 5 ? 4.328 6.887 4.852 1 92.44 5 ILE B O 1
ATOM 639 N N . ARG B 1 6 ? 4.223 7.68 6.996 1 92.81 6 ARG B N 1
ATOM 640 C CA . ARG B 1 6 ? 4.832 8.969 6.672 1 92.81 6 ARG B CA 1
ATOM 641 C C . ARG B 1 6 ? 6.203 8.781 6.031 1 92.81 6 ARG B C 1
ATOM 643 O O . ARG B 1 6 ? 6.52 9.422 5.031 1 92.81 6 ARG B O 1
ATOM 650 N N . PRO B 1 7 ? 7.047 7.855 6.492 1 93 7 PRO B N 1
ATOM 651 C CA . PRO B 1 7 ? 8.359 7.648 5.867 1 93 7 PRO B CA 1
ATOM 652 C C . PRO B 1 7 ? 8.25 7.219 4.406 1 93 7 PRO B C 1
ATOM 654 O O . PRO B 1 7 ? 9.172 7.465 3.619 1 93 7 PRO B O 1
ATOM 657 N N . ASP B 1 8 ? 7.16 6.594 4.09 1 95.94 8 ASP B N 1
ATOM 658 C CA . ASP B 1 8 ? 6.957 6.133 2.717 1 95.94 8 ASP B CA 1
ATOM 659 C C . ASP B 1 8 ? 6.355 7.238 1.852 1 95.94 8 ASP B C 1
ATOM 661 O O . ASP B 1 8 ? 6.777 7.441 0.711 1 95.94 8 ASP B O 1
ATOM 665 N N . ILE B 1 9 ? 5.41 8.008 2.373 1 96.12 9 ILE B N 1
ATOM 666 C CA . ILE B 1 9 ? 4.707 9.039 1.618 1 96.12 9 ILE B CA 1
ATOM 667 C C . ILE B 1 9 ? 5.625 10.242 1.405 1 96.12 9 ILE B C 1
ATOM 669 O O . ILE B 1 9 ? 5.531 10.93 0.386 1 96.12 9 ILE B O 1
ATOM 673 N N . ASP B 1 10 ? 6.562 10.445 2.346 1 95.56 10 ASP B N 1
ATOM 674 C CA . ASP B 1 10 ? 7.484 11.578 2.283 1 95.56 10 ASP B CA 1
ATOM 675 C C . ASP B 1 10 ? 8.844 11.156 1.729 1 95.56 10 ASP B C 1
ATOM 677 O O . ASP B 1 10 ? 9.82 11.898 1.828 1 95.56 10 ASP B O 1
ATOM 681 N N . HIS B 1 11 ? 8.914 9.969 1.131 1 95.19 11 HIS B N 1
ATOM 682 C CA . HIS B 1 11 ? 10.219 9.438 0.741 1 95.19 11 HIS B CA 1
ATOM 683 C C . HIS B 1 11 ? 10.742 10.117 -0.519 1 95.19 11 HIS B C 1
ATOM 685 O O . HIS B 1 11 ? 9.977 10.383 -1.447 1 95.19 11 HIS B O 1
ATOM 691 N N . THR B 1 12 ? 11.992 10.352 -0.614 1 92.94 12 THR B N 1
ATOM 692 C CA . THR B 1 12 ? 12.594 11.047 -1.746 1 92.94 12 THR B CA 1
ATOM 693 C C . THR B 1 12 ? 12.766 10.102 -2.932 1 92.94 12 THR B C 1
ATOM 695 O O . THR B 1 12 ? 12.797 10.539 -4.082 1 92.94 12 THR B O 1
ATOM 698 N N . ASP B 1 13 ? 12.93 8.852 -2.629 1 93.75 13 ASP B N 1
ATOM 699 C CA . ASP B 1 13 ? 13.062 7.867 -3.699 1 93.75 13 ASP B CA 1
ATOM 700 C C . ASP B 1 13 ? 11.711 7.605 -4.371 1 93.75 13 ASP B C 1
ATOM 702 O O . ASP B 1 13 ? 10.773 7.141 -3.729 1 93.75 13 ASP B O 1
ATOM 706 N N . GLU B 1 14 ? 11.68 7.781 -5.648 1 92.75 14 GLU B N 1
ATOM 707 C CA . GLU B 1 14 ? 10.438 7.648 -6.414 1 92.75 14 GLU B CA 1
ATOM 708 C C . GLU B 1 14 ? 9.914 6.219 -6.367 1 92.75 14 GLU B C 1
ATOM 710 O O . GLU B 1 14 ? 8.703 5.996 -6.395 1 92.75 14 GLU B O 1
ATOM 715 N N . TYR B 1 15 ? 10.859 5.285 -6.27 1 92.69 15 TYR B N 1
ATOM 716 C CA . TYR B 1 15 ? 10.438 3.891 -6.258 1 92.69 15 TYR B CA 1
ATOM 717 C C . TYR B 1 15 ? 9.578 3.592 -5.035 1 92.69 15 TYR B C 1
ATOM 719 O O . TYR B 1 15 ? 8.594 2.854 -5.129 1 92.69 15 TYR B O 1
ATOM 727 N N . VAL B 1 16 ? 9.859 4.195 -3.93 1 95.38 16 VAL B N 1
ATOM 728 C CA . VAL B 1 16 ? 9.117 3.975 -2.691 1 95.38 16 VAL B CA 1
ATOM 729 C C . VAL B 1 16 ? 7.742 4.633 -2.789 1 95.38 16 VAL B C 1
ATOM 731 O O . VAL B 1 16 ? 6.727 4.016 -2.461 1 95.38 16 VAL B O 1
ATOM 734 N N . CYS B 1 17 ? 7.715 5.84 -3.332 1 96.12 17 CYS B N 1
ATOM 735 C CA . CYS B 1 17 ? 6.453 6.559 -3.479 1 96.12 17 CYS B CA 1
ATOM 736 C C . CYS B 1 17 ? 5.531 5.844 -4.461 1 96.12 17 CYS B C 1
ATOM 738 O O . CYS B 1 17 ? 4.324 5.754 -4.227 1 96.12 17 CYS B O 1
ATOM 740 N N . ASN B 1 18 ? 6.121 5.309 -5.48 1 95.5 18 ASN B N 1
ATOM 741 C CA . ASN B 1 18 ? 5.336 4.59 -6.477 1 95.5 18 ASN B CA 1
ATOM 742 C C . ASN B 1 18 ? 4.777 3.283 -5.918 1 95.5 18 ASN B C 1
ATOM 744 O O . ASN B 1 18 ? 3.666 2.879 -6.262 1 95.5 18 ASN B O 1
ATOM 748 N N . THR B 1 19 ? 5.598 2.607 -5.125 1 96.5 19 THR B N 1
ATOM 749 C CA . THR B 1 19 ? 5.137 1.387 -4.473 1 96.5 19 THR B CA 1
ATOM 750 C C . THR B 1 19 ? 3.93 1.672 -3.584 1 96.5 19 THR B C 1
ATOM 752 O O . THR B 1 19 ? 2.943 0.934 -3.613 1 96.5 19 THR B O 1
ATOM 755 N N . THR B 1 20 ? 3.994 2.77 -2.779 1 97 20 THR B N 1
ATOM 756 C CA . THR B 1 20 ? 2.881 3.199 -1.941 1 97 20 THR B CA 1
ATOM 757 C C . THR B 1 20 ? 1.651 3.51 -2.791 1 97 20 THR B C 1
ATOM 759 O O . THR B 1 20 ? 0.545 3.062 -2.479 1 97 20 THR B O 1
ATOM 762 N N . ALA B 1 21 ? 1.892 4.195 -3.912 1 96.62 21 ALA B N 1
ATOM 763 C CA . ALA B 1 21 ? 0.792 4.594 -4.785 1 96.62 21 ALA B CA 1
ATOM 764 C C . ALA B 1 21 ? 0.106 3.373 -5.395 1 96.62 21 ALA B C 1
ATOM 766 O O . ALA B 1 21 ? -1.124 3.299 -5.438 1 96.62 21 ALA B O 1
ATOM 767 N N . ARG B 1 22 ? 0.906 2.447 -5.852 1 95.12 22 ARG B N 1
ATOM 768 C CA . ARG B 1 22 ? 0.352 1.235 -6.449 1 95.12 22 ARG B CA 1
ATOM 769 C C . ARG B 1 22 ? -0.425 0.423 -5.418 1 95.12 22 ARG B C 1
ATOM 771 O O . ARG B 1 22 ? -1.489 -0.119 -5.723 1 95.12 22 ARG B O 1
ATOM 778 N N . ALA B 1 23 ? 0.08 0.333 -4.172 1 96.31 23 ALA B N 1
ATOM 779 C CA . ALA B 1 23 ? -0.627 -0.396 -3.123 1 96.31 23 ALA B CA 1
ATOM 780 C C . ALA B 1 23 ? -1.992 0.229 -2.846 1 96.31 23 ALA B C 1
ATOM 782 O O . ALA B 1 23 ? -3.002 -0.476 -2.771 1 96.31 23 ALA B O 1
ATOM 783 N N . PHE B 1 24 ? -2.131 1.536 -2.803 1 96.06 24 PHE B N 1
ATOM 784 C CA . PHE B 1 24 ? -3.393 2.209 -2.521 1 96.06 24 PHE B CA 1
ATOM 785 C C . PHE B 1 24 ? -4.344 2.09 -3.707 1 96.06 24 PHE B C 1
ATOM 787 O O . PHE B 1 24 ? -5.562 2.016 -3.525 1 96.06 24 PHE B O 1
ATOM 794 N N . SER B 1 25 ? -3.727 2 -4.945 1 95.12 25 SER B N 1
ATOM 795 C CA . SER B 1 25 ? -4.598 1.858 -6.109 1 95.12 25 SER B CA 1
ATOM 796 C C . SER B 1 25 ? -5.297 0.503 -6.113 1 95.12 25 SER B C 1
ATOM 798 O O . SER B 1 25 ? -6.469 0.404 -6.484 1 95.12 25 SER B O 1
ATOM 800 N N . VAL B 1 26 ? -4.621 -0.529 -5.66 1 92.81 26 VAL B N 1
ATOM 801 C CA . VAL B 1 26 ? -5.211 -1.861 -5.57 1 92.81 26 VAL B CA 1
ATOM 802 C C . VAL B 1 26 ? -6.324 -1.863 -4.527 1 92.81 26 VAL B C 1
ATOM 804 O O . VAL B 1 26 ? -7.391 -2.447 -4.746 1 92.81 26 VAL B O 1
ATOM 807 N N . VAL B 1 27 ? -6.133 -1.114 -3.449 1 93.31 27 VAL B N 1
ATOM 808 C CA . VAL B 1 27 ? -7.137 -1.006 -2.395 1 93.31 27 VAL B CA 1
ATOM 809 C C . VAL B 1 27 ? -8.359 -0.263 -2.92 1 93.31 27 VAL B C 1
ATOM 811 O O . VAL B 1 27 ? -9.5 -0.687 -2.691 1 93.31 27 VAL B O 1
ATOM 814 N N . ALA B 1 28 ? -8.086 0.783 -3.639 1 94 28 ALA B N 1
ATOM 815 C CA . ALA B 1 28 ? -9.18 1.564 -4.199 1 94 28 ALA B CA 1
ATOM 816 C C . ALA B 1 28 ? -10.016 0.723 -5.16 1 94 28 ALA B C 1
ATOM 818 O O . ALA B 1 28 ? -11.242 0.852 -5.203 1 94 28 ALA B O 1
ATOM 819 N N . SER B 1 29 ? -9.352 -0.111 -5.934 1 90.94 29 SER B N 1
ATOM 820 C CA . SER B 1 29 ? -10.039 -0.937 -6.918 1 90.94 29 SER B CA 1
ATOM 821 C C . SER B 1 29 ? -10.922 -1.98 -6.242 1 90.94 29 SER B C 1
ATOM 823 O O . SER B 1 29 ? -11.938 -2.4 -6.805 1 90.94 29 SER B O 1
ATOM 825 N N . ALA B 1 30 ? -10.539 -2.328 -5 1 88.5 30 ALA B N 1
ATOM 826 C CA . ALA B 1 30 ? -11.289 -3.367 -4.301 1 88.5 30 ALA B CA 1
ATOM 827 C C . ALA B 1 30 ? -12.344 -2.76 -3.385 1 88.5 30 ALA B C 1
ATOM 829 O O . ALA B 1 30 ? -13.461 -3.273 -3.289 1 88.5 30 ALA B O 1
ATOM 830 N N . LEU B 1 31 ? -12.055 -1.618 -2.703 1 91.19 31 LEU B N 1
ATOM 831 C CA . LEU B 1 31 ? -12.906 -1.094 -1.641 1 91.19 31 LEU B CA 1
ATOM 832 C C . LEU B 1 31 ? -13.641 0.165 -2.1 1 91.19 31 LEU B C 1
ATOM 834 O O . LEU B 1 31 ? -14.547 0.645 -1.417 1 91.19 31 LEU B O 1
ATOM 838 N N . GLY B 1 32 ? -13.305 0.622 -3.193 1 91.75 32 GLY B N 1
ATOM 839 C CA . GLY B 1 32 ? -13.883 1.845 -3.725 1 91.75 32 GLY B CA 1
ATOM 840 C C . GLY B 1 32 ? -13.102 3.088 -3.355 1 91.75 32 GLY B C 1
ATOM 841 O O . GLY B 1 32 ? -12.516 3.16 -2.273 1 91.75 32 GLY B O 1
ATOM 842 N N . ILE B 1 33 ? -13.219 4.059 -4.227 1 94.19 33 ILE B N 1
ATOM 843 C CA . ILE B 1 33 ? -12.469 5.305 -4.098 1 94.19 33 ILE B CA 1
ATOM 844 C C . ILE B 1 33 ? -12.898 6.039 -2.832 1 94.19 33 ILE B C 1
ATOM 846 O O . ILE B 1 33 ? -12.07 6.605 -2.117 1 94.19 33 ILE B O 1
ATOM 850 N N . PRO B 1 34 ? -14.219 6 -2.426 1 94.94 34 PRO B N 1
ATOM 851 C CA . PRO B 1 34 ? -14.656 6.742 -1.241 1 94.94 34 PRO B CA 1
ATOM 852 C C . PRO B 1 34 ? -13.977 6.27 0.039 1 94.94 34 PRO B C 1
ATOM 854 O O . PRO B 1 34 ? -13.789 7.055 0.972 1 94.94 34 PRO B O 1
ATOM 857 N N . SER B 1 35 ? -13.547 5.016 0.006 1 93.5 35 SER B N 1
ATOM 858 C CA . SER B 1 35 ? -12.93 4.477 1.211 1 93.5 35 SER B CA 1
ATOM 859 C C . SER B 1 35 ? -11.57 5.125 1.471 1 93.5 35 SER B C 1
ATOM 861 O O . SER B 1 35 ? -11.086 5.129 2.604 1 93.5 35 SER B O 1
ATOM 863 N N . LEU B 1 36 ? -11 5.738 0.451 1 94.5 36 LEU B N 1
ATOM 864 C CA . LEU B 1 36 ? -9.648 6.273 0.573 1 94.5 36 LEU B CA 1
ATOM 865 C C . LEU B 1 36 ? -9.672 7.797 0.628 1 94.5 36 LEU B C 1
ATOM 867 O O . LEU B 1 36 ? -8.625 8.43 0.819 1 94.5 36 LEU B O 1
ATOM 871 N N . LEU B 1 37 ? -10.867 8.367 0.615 1 95.25 37 LEU B N 1
ATOM 872 C CA . LEU B 1 37 ? -10.977 9.812 0.47 1 95.25 37 LEU B CA 1
ATOM 873 C C . LEU B 1 37 ? -10.344 10.531 1.661 1 95.25 37 LEU B C 1
ATOM 875 O O . LEU B 1 37 ? -9.602 11.5 1.486 1 95.25 37 LEU B O 1
ATOM 879 N N . PRO B 1 38 ? -10.633 10.055 2.828 1 92.88 38 PRO B N 1
ATOM 880 C CA . PRO B 1 38 ? -10.016 10.75 3.957 1 92.88 38 PRO B CA 1
ATOM 881 C C . PRO B 1 38 ? -8.492 10.75 3.895 1 92.88 38 PRO B C 1
ATOM 883 O O . PRO B 1 38 ? -7.852 11.766 4.184 1 92.88 38 PRO B O 1
ATOM 886 N N . PHE B 1 39 ? -7.914 9.578 3.543 1 94.38 39 PHE B N 1
ATOM 887 C CA . PHE B 1 39 ? -6.465 9.477 3.418 1 94.38 39 PHE B CA 1
ATOM 888 C C . PHE B 1 39 ? -5.957 10.359 2.283 1 94.38 39 PHE B C 1
ATOM 890 O O . PHE B 1 39 ? -4.969 11.078 2.443 1 94.38 39 PHE B O 1
ATOM 897 N N . LEU B 1 40 ? -6.613 10.344 1.173 1 95.56 40 LEU B N 1
ATOM 898 C CA . LEU B 1 40 ? -6.168 11.102 0.006 1 95.56 40 LEU B CA 1
ATOM 899 C C . LEU B 1 40 ? -6.215 12.602 0.278 1 95.56 40 LEU B C 1
ATOM 901 O O . LEU B 1 40 ? -5.309 13.336 -0.116 1 95.56 40 LEU B O 1
ATOM 905 N N . LYS B 1 41 ? -7.281 12.992 0.934 1 95.38 41 LYS B N 1
ATOM 906 C CA . LYS B 1 41 ? -7.406 14.406 1.281 1 95.38 41 LYS B CA 1
ATOM 907 C C . LYS B 1 41 ? -6.242 14.859 2.158 1 95.38 41 LYS B C 1
ATOM 909 O O . LYS B 1 41 ? -5.66 15.922 1.928 1 95.38 41 LYS B O 1
ATOM 914 N N . ALA B 1 42 ? -5.895 14.07 3.098 1 93.88 42 ALA B N 1
ATOM 915 C CA . ALA B 1 42 ? -4.816 14.406 4.023 1 93.88 42 ALA B CA 1
ATOM 916 C C . ALA B 1 42 ? -3.477 14.5 3.299 1 93.88 42 ALA B C 1
ATOM 918 O O . ALA B 1 42 ? -2.703 15.438 3.529 1 93.88 42 ALA B O 1
ATOM 919 N N . VAL B 1 43 ? -3.26 13.578 2.371 1 95.56 43 VAL B N 1
ATOM 920 C CA . VAL B 1 43 ? -1.959 13.492 1.715 1 95.56 43 VAL B CA 1
ATOM 921 C C . VAL B 1 43 ? -1.86 14.555 0.624 1 95.56 43 VAL B C 1
ATOM 92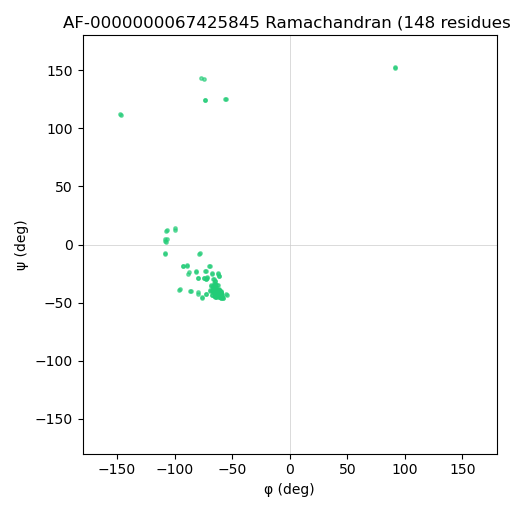3 O O . VAL B 1 43 ? -0.845 15.242 0.511 1 95.56 43 VAL B O 1
ATOM 926 N N . CYS B 1 44 ? -2.84 14.773 -0.131 1 96.5 44 CYS B N 1
ATOM 927 C CA . CYS B 1 44 ? -2.812 15.688 -1.271 1 96.5 44 CYS B CA 1
ATOM 928 C C . CYS B 1 44 ? -2.785 17.141 -0.811 1 96.5 44 CYS B C 1
ATOM 930 O O . CYS B 1 44 ? -2.346 18.016 -1.551 1 96.5 44 CYS B O 1
ATOM 932 N N . ARG B 1 45 ? -3.238 17.328 0.364 1 95.94 45 ARG B N 1
ATOM 933 C CA . ARG B 1 45 ? -3.316 18.703 0.845 1 95.94 45 ARG B CA 1
ATOM 934 C C . ARG B 1 45 ? -2.248 18.969 1.899 1 95.94 45 ARG B C 1
ATOM 936 O O . ARG B 1 45 ? -2.336 19.953 2.637 1 95.94 45 ARG B O 1
ATOM 943 N N . SER B 1 46 ? -1.388 18.062 1.965 1 95.56 46 SER B N 1
ATOM 944 C CA . SER B 1 46 ? -0.336 18.234 2.961 1 95.56 46 SER B CA 1
ATOM 945 C C . SER B 1 46 ? 0.391 19.562 2.775 1 95.56 46 SER B C 1
ATOM 947 O O . SER B 1 46 ? 0.883 19.859 1.684 1 95.56 46 SER B O 1
ATOM 949 N N . LYS B 1 47 ? 0.491 20.406 3.746 1 94.88 47 LYS B N 1
ATOM 950 C CA . LYS B 1 47 ? 1.229 21.656 3.73 1 94.88 47 LYS B CA 1
ATOM 951 C C . LYS B 1 47 ? 2.646 21.469 4.262 1 94.88 47 LYS B C 1
ATOM 953 O O . LYS B 1 47 ? 3.537 22.266 3.961 1 94.88 47 LYS B O 1
ATOM 958 N N . LYS B 1 48 ? 2.816 20.438 4.926 1 91.5 48 LYS B N 1
ATOM 959 C CA . LYS B 1 48 ? 4.078 20.203 5.617 1 91.5 48 LYS B CA 1
ATOM 960 C C . LYS B 1 48 ? 5.07 19.469 4.715 1 91.5 48 LYS B C 1
ATOM 962 O O . LYS B 1 48 ? 6.281 19.531 4.934 1 91.5 48 LYS B O 1
ATOM 967 N N . SER B 1 49 ? 4.559 18.844 3.637 1 95.12 49 SER B N 1
ATOM 968 C CA . SER B 1 49 ? 5.441 18.016 2.811 1 95.12 49 SER B CA 1
ATOM 969 C C . SER B 1 49 ? 5.016 18.047 1.347 1 95.12 49 SER B C 1
ATOM 971 O O . SER B 1 49 ? 3.971 17.5 0.986 1 95.12 49 SER B O 1
ATOM 973 N N . TRP B 1 50 ? 5.867 18.641 0.569 1 95.75 50 TRP B N 1
ATOM 974 C CA . TRP B 1 50 ? 5.59 18.609 -0.864 1 95.75 50 TRP B CA 1
ATOM 975 C C . TRP B 1 50 ? 5.684 17.188 -1.412 1 95.75 50 TRP B C 1
ATOM 977 O O . TRP B 1 50 ? 4.961 16.844 -2.348 1 95.75 50 TRP B O 1
ATOM 987 N N . GLN B 1 51 ? 6.617 16.359 -0.816 1 96 51 GLN B N 1
ATOM 988 C CA . GLN B 1 51 ? 6.746 14.953 -1.224 1 96 51 GLN B CA 1
ATOM 989 C C . GLN B 1 51 ? 5.441 14.195 -1.002 1 96 51 GLN B C 1
ATOM 991 O O . GLN B 1 51 ? 5.035 13.391 -1.845 1 96 51 GLN B O 1
ATOM 996 N N . ALA B 1 52 ? 4.82 14.508 0.156 1 95.88 52 ALA B N 1
ATOM 997 C CA . ALA B 1 52 ? 3.537 13.867 0.438 1 95.88 52 ALA B CA 1
ATOM 998 C C . ALA B 1 52 ? 2.5 14.227 -0.623 1 95.88 52 ALA B C 1
ATOM 1000 O O . ALA B 1 52 ? 1.77 13.359 -1.105 1 95.88 52 ALA B O 1
ATOM 1001 N N . ARG B 1 53 ? 2.406 15.484 -1.007 1 96.69 53 ARG B N 1
ATOM 1002 C CA . ARG B 1 53 ? 1.466 15.914 -2.035 1 96.69 53 ARG B CA 1
ATOM 1003 C C . ARG B 1 53 ? 1.742 15.211 -3.361 1 96.69 53 ARG B C 1
ATOM 1005 O O . ARG B 1 53 ? 0.811 14.812 -4.062 1 96.69 53 ARG B O 1
ATOM 1012 N N . HIS B 1 54 ? 2.986 15.062 -3.68 1 96.88 54 HIS B N 1
ATOM 1013 C CA . HIS B 1 54 ? 3.357 14.359 -4.902 1 96.88 54 HIS B CA 1
ATOM 1014 C C . HIS B 1 54 ? 2.951 12.891 -4.836 1 96.88 54 HIS B C 1
ATOM 1016 O O . HIS B 1 54 ? 2.438 12.336 -5.812 1 96.88 54 HIS B O 1
ATOM 1022 N N . THR B 1 55 ? 3.213 12.258 -3.727 1 97.19 55 THR B N 1
ATOM 1023 C CA . THR B 1 55 ? 2.785 10.867 -3.57 1 97.19 55 THR B CA 1
ATOM 1024 C C . THR B 1 55 ? 1.271 10.75 -3.707 1 97.19 55 THR B C 1
ATOM 1026 O O . THR B 1 55 ? 0.77 9.805 -4.328 1 97.19 55 THR B O 1
ATOM 1029 N N . GLY B 1 56 ? 0.493 11.719 -3.066 1 96.94 56 GLY B N 1
ATOM 1030 C CA . GLY B 1 56 ? -0.95 11.75 -3.242 1 96.94 56 GLY B CA 1
ATOM 1031 C C . GLY B 1 56 ? -1.373 11.805 -4.699 1 96.94 56 GLY B C 1
ATOM 1032 O O . GLY B 1 56 ? -2.268 11.062 -5.117 1 96.94 56 GLY B O 1
ATOM 1033 N N . ILE B 1 57 ? -0.692 12.633 -5.457 1 97.56 57 ILE B N 1
ATOM 1034 C CA . ILE B 1 57 ? -0.963 12.75 -6.887 1 97.56 57 ILE B CA 1
ATOM 1035 C C . ILE B 1 57 ? -0.653 11.422 -7.582 1 97.56 57 ILE B C 1
ATOM 1037 O O . ILE B 1 57 ? -1.411 10.977 -8.445 1 97.56 57 ILE B O 1
ATOM 1041 N N . ARG B 1 58 ? 0.404 10.75 -7.227 1 97.12 58 ARG B N 1
ATOM 1042 C CA . ARG B 1 58 ? 0.758 9.461 -7.809 1 97.12 58 ARG B CA 1
ATOM 1043 C C . ARG B 1 58 ? -0.289 8.406 -7.473 1 97.12 58 ARG B C 1
ATOM 1045 O O . ARG B 1 58 ? -0.603 7.547 -8.305 1 97.12 58 ARG B O 1
ATOM 1052 N N . ILE B 1 59 ? -0.803 8.422 -6.266 1 97.44 59 ILE B N 1
ATOM 1053 C CA . ILE B 1 59 ? -1.862 7.5 -5.887 1 97.44 59 ILE B CA 1
ATOM 1054 C C . ILE B 1 59 ? -3.07 7.695 -6.801 1 97.44 59 ILE B C 1
ATOM 1056 O O . ILE B 1 59 ? -3.611 6.727 -7.344 1 97.44 59 ILE B O 1
ATOM 1060 N N . VAL B 1 60 ? -3.461 8.953 -7.047 1 97.62 60 VAL B N 1
ATOM 1061 C CA . VAL B 1 60 ? -4.617 9.258 -7.883 1 97.62 60 VAL B CA 1
ATOM 1062 C C . VAL B 1 60 ? -4.363 8.797 -9.312 1 97.62 60 VAL B C 1
ATOM 1064 O O . VAL B 1 60 ? -5.242 8.211 -9.953 1 97.62 60 VAL B O 1
ATOM 1067 N N . GLN B 1 61 ? -3.211 9.078 -9.758 1 97.06 61 GLN B N 1
ATOM 1068 C CA . GLN B 1 61 ? -2.848 8.641 -11.102 1 97.06 61 GLN B CA 1
ATOM 1069 C C . GLN B 1 61 ? -2.916 7.121 -11.219 1 97.06 61 GLN B C 1
ATOM 1071 O O . GLN B 1 61 ? -3.457 6.59 -12.188 1 97.06 61 GLN B O 1
ATOM 1076 N N . GLN B 1 62 ? -2.383 6.41 -10.281 1 96.12 62 GLN B N 1
ATOM 1077 C CA . GLN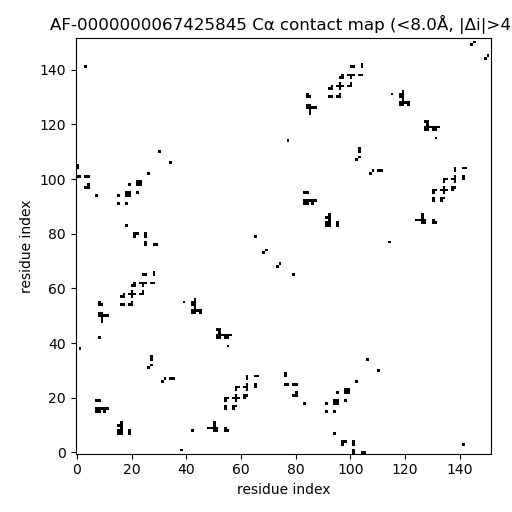 B 1 62 ? -2.391 4.953 -10.305 1 96.12 62 GLN B CA 1
ATOM 1078 C C . GLN B 1 62 ? -3.812 4.406 -10.203 1 96.12 62 GLN B C 1
ATOM 1080 O O . GLN B 1 62 ? -4.137 3.393 -10.828 1 96.12 62 GLN B O 1
ATOM 1085 N N . ILE B 1 63 ? -4.668 5.004 -9.375 1 95.94 63 ILE B N 1
ATOM 1086 C CA . ILE B 1 63 ? -6.07 4.609 -9.297 1 95.94 63 ILE B CA 1
ATOM 1087 C C . ILE B 1 63 ? -6.727 4.75 -10.672 1 95.94 63 ILE B C 1
ATOM 1089 O O . ILE B 1 63 ? -7.445 3.854 -11.117 1 95.94 63 ILE B O 1
ATOM 1093 N N . ALA B 1 64 ? -6.477 5.844 -11.297 1 94.94 64 ALA B N 1
ATOM 1094 C CA . ALA B 1 64 ? -7.047 6.066 -12.625 1 94.94 64 A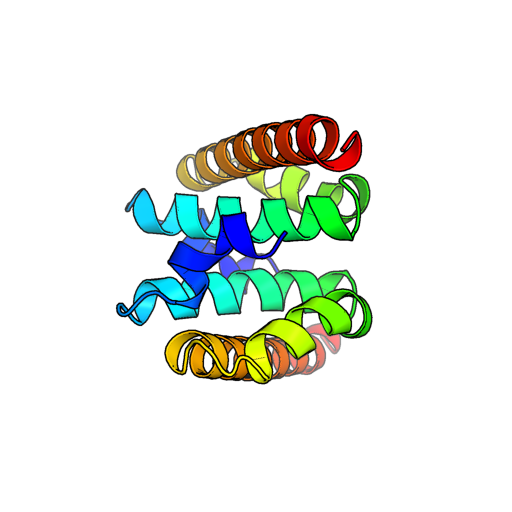LA B CA 1
ATOM 1095 C C . ALA B 1 64 ? -6.59 4.992 -13.602 1 94.94 64 ALA B C 1
ATOM 1097 O O . ALA B 1 64 ? -7.395 4.469 -14.383 1 94.94 64 ALA B O 1
ATOM 1098 N N . ILE B 1 65 ? -5.371 4.66 -13.516 1 92.31 65 ILE B N 1
ATOM 1099 C CA . ILE B 1 65 ? -4.82 3.627 -14.391 1 92.31 65 ILE B CA 1
ATOM 1100 C C . ILE B 1 65 ? -5.477 2.283 -14.078 1 92.31 65 ILE B C 1
ATOM 1102 O O . ILE B 1 65 ? -5.848 1.539 -14.984 1 92.31 65 ILE B O 1
ATOM 1106 N N . MET B 1 66 ? -5.668 1.994 -12.82 1 90.19 66 MET B N 1
ATOM 1107 C CA . MET B 1 66 ? -6.27 0.728 -12.406 1 90.19 66 MET B CA 1
ATOM 1108 C C . MET B 1 66 ? -7.73 0.652 -12.844 1 90.19 66 MET B C 1
ATOM 1110 O O . MET B 1 66 ? -8.203 -0.401 -13.273 1 90.19 66 MET B O 1
ATOM 1114 N N . MET B 1 67 ? -8.43 1.731 -12.75 1 88.25 67 MET B N 1
ATOM 1115 C CA . MET B 1 67 ? -9.828 1.783 -13.156 1 88.25 67 MET B CA 1
ATOM 1116 C C . MET B 1 67 ? -9.977 1.529 -14.656 1 88.25 67 MET B C 1
ATOM 1118 O O . MET B 1 67 ? -10.922 0.873 -15.086 1 88.25 67 MET B O 1
ATOM 1122 N N . ARG B 1 68 ? -9.086 2.068 -15.336 1 86.81 68 ARG B N 1
ATOM 1123 C CA . ARG B 1 68 ? -9.102 1.839 -16.781 1 86.81 68 ARG B CA 1
ATOM 1124 C C . ARG B 1 68 ? -8.875 0.365 -17.094 1 86.81 68 ARG B C 1
ATOM 1126 O O . ARG B 1 68 ? -9.516 -0.183 -18 1 86.81 68 ARG B O 1
ATOM 1133 N N . CYS B 1 69 ? -7.945 -0.212 -16.359 1 77.75 69 CYS B N 1
ATOM 1134 C CA . CYS B 1 69 ? -7.664 -1.632 -16.547 1 77.75 69 CYS B CA 1
ATOM 1135 C C . CYS B 1 69 ? -8.898 -2.475 -16.234 1 77.75 69 CYS B C 1
ATOM 1137 O O . CYS B 1 69 ? -9.188 -3.434 -16.953 1 77.75 69 CYS B O 1
ATOM 1139 N N . TYR B 1 70 ? -9.609 -2.074 -15.219 1 72.69 70 TYR B N 1
ATOM 1140 C CA . TYR B 1 70 ? -10.82 -2.795 -14.844 1 72.69 70 TYR B CA 1
ATOM 1141 C C . TYR B 1 70 ? -11.891 -2.662 -15.914 1 72.69 70 TYR B C 1
ATOM 1143 O O . TYR B 1 70 ? -12.617 -3.617 -16.203 1 72.69 70 TYR B O 1
ATOM 1151 N N . THR B 1 71 ? -11.984 -1.456 -16.438 1 72.81 71 THR B N 1
ATOM 1152 C CA . THR B 1 71 ? -12.977 -1.222 -17.484 1 72.81 71 THR B CA 1
ATOM 1153 C C . THR B 1 71 ? -12.625 -2.008 -18.75 1 72.81 71 THR B C 1
ATOM 1155 O O . THR B 1 71 ? -13.508 -2.537 -19.422 1 72.81 71 THR B O 1
ATOM 1158 N N . ILE B 1 72 ? -11.367 -2.092 -18.984 1 65.88 72 ILE B N 1
ATOM 1159 C CA . ILE B 1 72 ? -10.938 -2.801 -20.188 1 65.88 72 ILE B CA 1
ATOM 1160 C C . ILE B 1 72 ? -11.07 -4.305 -19.969 1 65.88 72 ILE B C 1
ATOM 1162 O O . ILE B 1 72 ? -11.547 -5.027 -20.844 1 65.88 72 ILE B O 1
ATOM 1166 N N . PHE B 1 73 ? -10.609 -4.75 -18.828 1 58.09 73 PHE B N 1
ATOM 1167 C CA . PHE B 1 73 ? -10.594 -6.188 -18.609 1 58.09 73 PHE B CA 1
ATOM 1168 C C . PHE B 1 73 ? -11.922 -6.652 -18.016 1 58.09 73 PHE B C 1
ATOM 1170 O O . PHE B 1 73 ? -12.227 -7.848 -18 1 58.09 73 PHE B O 1
ATOM 1177 N N . GLY B 1 74 ? -12.656 -5.859 -17.344 1 54.84 74 GLY B N 1
ATOM 1178 C CA . GLY B 1 74 ? -13.977 -6.234 -16.859 1 54.84 74 GLY B CA 1
ATOM 1179 C C . GLY B 1 74 ? -14.977 -6.48 -17.984 1 54.84 74 GLY B C 1
ATOM 1180 O O . GLY B 1 74 ? -16.047 -7.059 -17.75 1 54.84 74 GLY B O 1
ATOM 1181 N N . ASN B 1 75 ? -14.719 -5.789 -19 1 48.16 75 ASN B N 1
ATOM 1182 C CA . ASN B 1 75 ? -15.609 -6.055 -20.125 1 48.16 75 ASN B CA 1
ATOM 1183 C C . ASN B 1 75 ? -15.242 -7.348 -20.844 1 48.16 75 ASN B C 1
ATOM 1185 O O . ASN B 1 75 ? -15.883 -7.719 -21.828 1 48.16 75 ASN B O 1
ATOM 1189 N N . TRP B 1 76 ? -14.117 -7.977 -20.484 1 37.88 76 TRP B N 1
ATOM 1190 C CA . TRP B 1 76 ? -13.969 -9.281 -21.125 1 37.88 76 TRP B CA 1
ATOM 1191 C C . TRP B 1 76 ? -14.359 -10.398 -20.172 1 37.88 76 TRP B C 1
ATOM 1193 O O . TRP B 1 76 ? -14.195 -10.273 -18.953 1 37.88 76 TRP B O 1
#

Organism: Laccaria bicolor (strain S238N-H82 / ATCC MYA-4686) (NCBI:txid486041)

InterPro domains:
  IPR011989 Armadillo-like helical [G3DSA:1.25.10.10] (3-69)
  IPR016024 Armadillo-type fold [SSF48371] (1-70)
  IPR038737 Splicing factor 3B subunit 1-like [PTHR12097] (1-69)

Foldseek 3Di:
DCVVCVCQLQPPDVVSLLVVLLVLLVVCVVVNPVVCVVVLVCQCPPPPGPSSVVSSVSNVVNNVVVVVVCVVVVVD/DCVVCVCQLQPPDVVSLLVVLLVLLVVCVVVNPVVCVVVLVCQCPPPPGPSSVVSSVSNVVNNVVVVVVCVVVVVD

Nearest PDB structures (foldseek):
  5ife-assembly1_C  TM=9.051E-0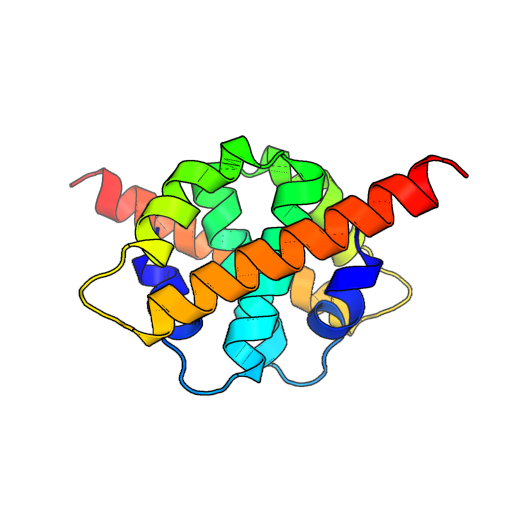1  e=2.816E-06  Homo sapiens
  7b92-assembly1_C  TM=9.074E-01  e=2.983E-06  Homo sapiens
  7onb-assembly1_C  TM=9.213E-01  e=8.385E-06  Homo sapiens
  7abg-assembly1_u  TM=8.724E-01  e=1.117E-05  Homo sapiens
  7dco-assembly1_1  TM=8.882E-01  e=1.481E-04  Saccharomyces cerevisiae